Protein AF-A0A957JMT5-F1 (afdb_monomer_lite)

Secondary structure (DSSP, 8-state):
--S-S--PPP---TTT-SHHHHHHTTSS-EEEEEETTTS-HHHHHHHHHHHHHTT--EEEEEEESPPP--SSGGG--

pLDDT: mean 85.36, std 12.96, range [46.91, 96.0]

Sequence (77 aa):
MEQADIVLFDAPPVIAVTDSVVLGSKVDGVLLVVSAGKTRRDHAERAKETLAKAKVRIVGVTLTNAPKETGLGSYYG

Foldseek 3Di:
DPPDPDDDDDDDQLVPDCGCLVVLLVDPADEAEAEPPPHDPVSSVVSVVSNVVSVRHHPYYDYPPDDDPPPDPPPPD

Structur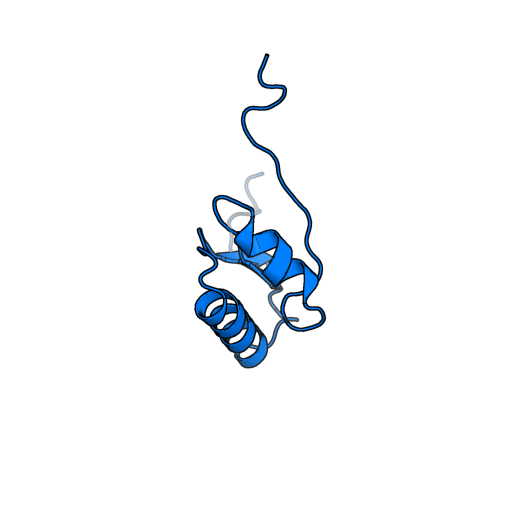e (mmCIF, N/CA/C/O backbone):
data_AF-A0A957JMT5-F1
#
_entry.id   AF-A0A957JMT5-F1
#
loop_
_atom_site.group_PDB
_atom_site.id
_atom_site.type_symbol
_atom_site.label_atom_id
_atom_site.label_alt_id
_atom_site.label_comp_id
_atom_site.label_asym_id
_atom_site.label_entity_id
_atom_site.label_seq_id
_atom_site.pdbx_PDB_ins_code
_atom_site.Cartn_x
_atom_site.Cartn_y
_atom_site.Cartn_z
_atom_site.occupancy
_atom_site.B_iso_or_equiv
_atom_site.auth_seq_id
_atom_site.auth_comp_id
_atom_site.auth_asym_id
_atom_site.auth_atom_id
_atom_site.pdbx_PDB_model_num
ATOM 1 N N . MET A 1 1 ? -21.780 18.522 12.263 1.00 46.91 1 MET A N 1
ATOM 2 C CA . MET A 1 1 ? -21.602 18.580 10.800 1.00 46.91 1 MET A CA 1
ATOM 3 C C . MET A 1 1 ? -20.460 17.643 10.463 1.00 46.91 1 MET A C 1
ATOM 5 O O . MET A 1 1 ? -19.386 17.829 11.026 1.00 46.91 1 MET A O 1
ATOM 9 N N . GLU A 1 2 ? -20.697 16.620 9.647 1.00 72.94 2 GLU A N 1
ATOM 10 C CA . GLU A 1 2 ? -19.611 15.870 9.003 1.00 72.94 2 GLU A CA 1
ATOM 11 C C . GLU A 1 2 ? -19.011 16.768 7.912 1.00 72.94 2 GLU A C 1
ATOM 13 O O . GLU A 1 2 ? -19.750 17.429 7.186 1.00 72.94 2 GLU A O 1
ATOM 18 N N . GLN A 1 3 ? -17.682 16.900 7.876 1.00 86.31 3 GLN A N 1
ATOM 19 C CA . GLN A 1 3 ? -16.989 17.869 7.009 1.00 86.31 3 GLN A CA 1
ATOM 20 C C . GLN A 1 3 ? -16.713 17.329 5.596 1.00 86.31 3 GLN A C 1
ATOM 22 O O . GLN A 1 3 ? -16.392 18.111 4.706 1.00 86.31 3 GLN A O 1
ATOM 27 N N . ALA A 1 4 ? -16.825 16.015 5.388 1.00 90.50 4 ALA A N 1
ATOM 28 C CA . ALA A 1 4 ? -16.641 15.354 4.101 1.00 90.50 4 ALA A CA 1
ATOM 29 C C . ALA A 1 4 ? -17.327 13.980 4.104 1.00 90.50 4 ALA A C 1
ATOM 31 O O . ALA A 1 4 ? -17.325 13.308 5.134 1.00 90.50 4 ALA A O 1
ATOM 32 N N . ASP A 1 5 ? -17.836 13.550 2.947 1.00 92.12 5 ASP A N 1
ATOM 33 C CA . ASP A 1 5 ? -18.394 12.202 2.753 1.00 92.12 5 ASP A CA 1
ATOM 34 C C . ASP A 1 5 ? -17.299 11.142 2.540 1.00 92.12 5 ASP A C 1
ATOM 36 O O . ASP A 1 5 ? -17.465 9.974 2.883 1.00 92.12 5 ASP A O 1
ATOM 40 N N . ILE A 1 6 ? -16.169 11.541 1.944 1.00 91.56 6 ILE A N 1
ATOM 41 C CA . ILE A 1 6 ? -15.025 10.674 1.636 1.00 91.56 6 ILE A CA 1
ATOM 42 C C . ILE A 1 6 ? -13.734 11.446 1.905 1.00 91.56 6 ILE A C 1
ATOM 44 O O . ILE A 1 6 ? -13.573 12.582 1.459 1.00 91.56 6 ILE A O 1
ATOM 48 N N . VAL A 1 7 ? -12.782 10.799 2.580 1.00 92.38 7 VAL A N 1
ATOM 49 C CA . VAL A 1 7 ? -11.434 11.330 2.813 1.00 92.38 7 VAL A CA 1
ATOM 50 C C . VAL A 1 7 ? -10.412 10.391 2.184 1.00 92.38 7 VAL A C 1
ATOM 52 O O . VAL A 1 7 ? -10.362 9.204 2.503 1.00 92.38 7 VAL A O 1
ATOM 55 N N . LEU A 1 8 ? -9.586 10.929 1.285 1.00 92.75 8 LEU A N 1
ATOM 56 C CA . LEU A 1 8 ? -8.477 10.202 0.674 1.00 92.75 8 LEU A CA 1
ATOM 57 C C . LEU A 1 8 ? -7.179 10.565 1.385 1.00 92.75 8 LEU A C 1
ATOM 59 O O . LEU A 1 8 ? -6.811 11.736 1.462 1.00 92.75 8 LEU A O 1
ATOM 63 N N . PHE A 1 9 ? -6.475 9.548 1.866 1.00 91.38 9 PHE A N 1
ATOM 64 C CA . PHE A 1 9 ? -5.145 9.707 2.431 1.00 91.38 9 PHE A CA 1
ATOM 65 C C . PHE A 1 9 ? -4.105 9.218 1.429 1.00 91.38 9 PHE A C 1
ATOM 67 O O . PHE A 1 9 ? -4.212 8.098 0.926 1.00 91.38 9 PHE A O 1
ATOM 74 N N . ASP A 1 10 ? -3.092 10.041 1.169 1.00 89.75 10 ASP A N 1
ATOM 75 C CA . ASP A 1 10 ? -1.908 9.594 0.443 1.00 89.75 10 ASP A CA 1
ATOM 76 C C . ASP A 1 10 ? -0.950 8.893 1.409 1.00 89.75 10 ASP A C 1
ATOM 78 O O . ASP A 1 10 ? -0.726 9.348 2.534 1.00 89.75 10 ASP A O 1
ATOM 82 N N . ALA A 1 11 ? -0.412 7.760 0.972 1.00 86.69 11 ALA A N 1
ATOM 83 C CA . ALA A 1 11 ? 0.453 6.919 1.774 1.00 86.69 11 ALA A CA 1
ATOM 84 C C . ALA A 1 11 ? 1.758 6.653 1.017 1.00 86.69 11 ALA A C 1
ATOM 86 O O . ALA A 1 11 ? 1.739 6.398 -0.189 1.00 86.69 11 ALA A O 1
ATOM 87 N N . PRO A 1 12 ? 2.903 6.626 1.713 1.00 85.62 12 PRO A N 1
ATOM 88 C CA . PRO A 1 12 ? 4.165 6.245 1.093 1.00 85.62 12 PRO A CA 1
ATOM 89 C C . PRO A 1 1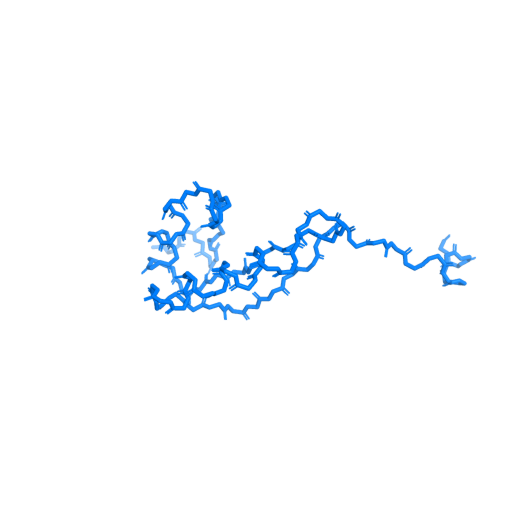2 ? 4.149 4.772 0.611 1.00 85.62 12 PRO A C 1
ATOM 91 O O . PRO A 1 12 ? 3.210 4.019 0.895 1.00 85.62 12 PRO A O 1
ATOM 94 N N . PRO A 1 13 ? 5.164 4.296 -0.135 1.00 86.44 13 PRO A N 1
ATOM 95 C CA . PRO A 1 13 ? 5.165 2.928 -0.654 1.00 86.44 13 PRO A CA 1
ATOM 96 C C . PRO A 1 13 ? 5.158 1.865 0.456 1.00 86.44 13 PRO A C 1
ATOM 98 O O . PRO A 1 13 ? 6.040 1.855 1.313 1.00 86.44 13 PRO A O 1
ATOM 101 N N . VAL A 1 14 ? 4.236 0.897 0.364 1.00 86.38 14 VAL A N 1
ATOM 102 C CA . VAL A 1 14 ? 4.021 -0.184 1.358 1.00 86.38 14 VAL A CA 1
ATOM 103 C C . VAL A 1 14 ? 5.293 -0.976 1.694 1.00 86.38 14 VAL A C 1
ATOM 105 O O . VAL A 1 14 ? 5.448 -1.468 2.806 1.00 86.38 14 VAL A O 1
ATOM 108 N N . ILE A 1 15 ? 6.200 -1.140 0.725 1.00 82.19 15 ILE A N 1
ATOM 109 C CA . ILE A 1 15 ? 7.444 -1.911 0.898 1.00 82.19 15 ILE A CA 1
ATOM 110 C C . ILE A 1 15 ? 8.568 -1.075 1.524 1.00 82.19 15 ILE A C 1
ATOM 112 O O . ILE A 1 15 ? 9.490 -1.642 2.104 1.00 82.19 15 ILE A O 1
ATOM 116 N N . ALA A 1 16 ? 8.523 0.251 1.382 1.00 75.56 16 ALA A N 1
ATOM 117 C CA . ALA A 1 16 ? 9.615 1.131 1.788 1.00 75.56 16 ALA A CA 1
ATOM 118 C C . ALA A 1 16 ? 9.497 1.582 3.247 1.00 75.56 16 ALA A C 1
ATOM 120 O O . ALA A 1 16 ? 10.517 1.795 3.896 1.00 75.56 16 ALA A O 1
ATOM 121 N N . VAL A 1 17 ? 8.271 1.734 3.758 1.00 72.69 17 VAL A N 1
ATOM 122 C CA . VAL A 1 17 ? 8.018 2.296 5.089 1.00 72.69 17 VAL A CA 1
ATOM 123 C C . VAL A 1 17 ? 6.794 1.67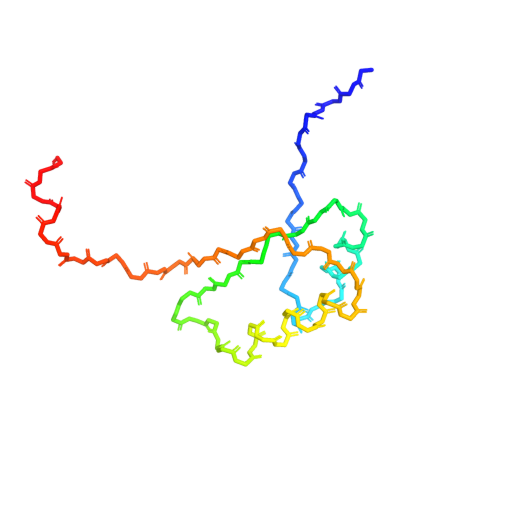3 5.760 1.00 72.69 17 VAL A C 1
ATOM 125 O O . VAL A 1 17 ? 5.890 1.152 5.108 1.00 72.69 17 VAL A O 1
ATOM 128 N N . THR A 1 18 ? 6.75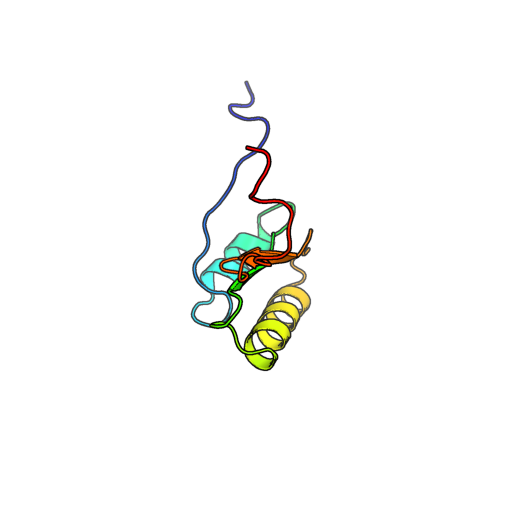8 1.749 7.088 1.00 75.25 18 THR A N 1
ATOM 129 C CA . THR A 1 18 ? 5.683 1.202 7.929 1.00 75.25 18 THR A CA 1
ATOM 130 C C . THR A 1 18 ? 4.416 2.055 7.956 1.00 75.25 18 THR A C 1
ATOM 132 O O . THR A 1 18 ? 3.352 1.550 8.314 1.00 75.25 18 THR A O 1
ATOM 135 N N . ASP A 1 19 ? 4.499 3.328 7.570 1.00 76.56 19 ASP A N 1
ATOM 136 C CA . ASP A 1 19 ? 3.420 4.308 7.759 1.00 76.56 19 ASP A CA 1
ATOM 137 C C . ASP A 1 19 ? 2.138 3.927 7.015 1.00 76.56 19 ASP A C 1
ATOM 139 O O . ASP A 1 19 ? 1.041 4.076 7.548 1.00 76.56 19 ASP A O 1
ATOM 143 N N . SER A 1 20 ? 2.262 3.337 5.826 1.00 78.12 20 SER A N 1
ATOM 144 C CA . SER A 1 20 ? 1.126 2.888 5.010 1.00 78.12 20 SER A CA 1
ATOM 145 C C . SER A 1 20 ? 0.348 1.755 5.676 1.00 78.12 20 SER A C 1
ATOM 147 O O . SER A 1 20 ? -0.862 1.637 5.497 1.00 78.12 20 SER A O 1
ATOM 149 N N . VAL A 1 21 ? 1.029 0.928 6.475 1.00 82.19 21 VAL A N 1
ATOM 150 C CA . VAL A 1 21 ? 0.405 -0.151 7.248 1.00 82.19 21 VAL A CA 1
ATOM 151 C C . VAL A 1 21 ? -0.342 0.423 8.448 1.00 82.19 21 VAL A C 1
ATOM 153 O O . VAL A 1 21 ? -1.489 0.056 8.701 1.00 82.19 21 VAL A O 1
ATOM 156 N N . VAL A 1 22 ? 0.288 1.360 9.161 1.00 86.06 22 VAL A N 1
ATOM 157 C CA . VAL A 1 22 ? -0.324 2.038 10.311 1.00 86.06 22 VAL A CA 1
ATOM 158 C C . VAL A 1 22 ? -1.562 2.817 9.876 1.00 86.06 22 VAL A C 1
ATOM 160 O O . VAL A 1 22 ? -2.616 2.686 10.494 1.00 86.06 22 VAL A O 1
ATOM 163 N N . LEU A 1 23 ? -1.464 3.581 8.790 1.00 85.88 23 LEU A N 1
ATOM 164 C CA . LEU A 1 23 ? -2.582 4.318 8.216 1.00 85.88 23 LEU A CA 1
ATOM 165 C C . LEU A 1 23 ? -3.681 3.373 7.716 1.00 85.88 23 LEU A C 1
ATOM 167 O O . LEU A 1 23 ? -4.846 3.580 8.038 1.00 85.88 23 LEU A O 1
ATOM 171 N N . GLY A 1 24 ? -3.308 2.291 7.024 1.00 85.38 24 GLY A N 1
ATOM 172 C CA . GLY A 1 24 ? -4.237 1.262 6.554 1.00 85.38 24 GLY A CA 1
ATOM 173 C C . GLY A 1 24 ? -5.075 0.631 7.670 1.00 85.38 24 GLY A C 1
ATOM 174 O O . GLY A 1 24 ? -6.220 0.261 7.439 1.00 85.38 24 GLY A O 1
ATOM 175 N N . SER A 1 25 ? -4.535 0.543 8.890 1.00 87.69 25 SER A N 1
ATOM 176 C CA . SER A 1 25 ? -5.267 0.019 10.054 1.00 87.69 25 SER A CA 1
ATOM 177 C C . SER A 1 25 ? -6.303 0.988 10.646 1.00 87.69 25 SER A C 1
ATOM 179 O O . SER A 1 25 ? -7.093 0.587 11.496 1.00 87.69 25 SER A O 1
ATOM 181 N N . LYS A 1 26 ? -6.296 2.257 10.218 1.00 90.94 26 LYS A N 1
ATOM 182 C CA . LYS A 1 26 ? -7.161 3.333 10.731 1.00 90.94 26 LYS A CA 1
ATOM 183 C C . LYS A 1 26 ? -8.216 3.808 9.728 1.00 90.94 26 LYS A C 1
ATOM 185 O O . LYS A 1 26 ? -8.954 4.737 10.040 1.00 90.94 26 LYS A O 1
ATOM 190 N N . VAL A 1 27 ? -8.260 3.215 8.537 1.00 92.06 27 VAL A N 1
ATOM 191 C CA . VAL A 1 27 ? -9.187 3.573 7.454 1.00 92.06 27 VAL A CA 1
ATOM 192 C C . VAL A 1 27 ? -10.078 2.386 7.101 1.00 92.06 27 VAL A C 1
ATOM 194 O O . VAL A 1 27 ? -9.733 1.237 7.374 1.00 92.06 27 VAL A O 1
ATOM 197 N N . ASP A 1 28 ? -11.203 2.650 6.439 1.00 93.38 28 ASP A N 1
ATOM 198 C CA . ASP A 1 28 ? -12.159 1.610 6.027 1.00 9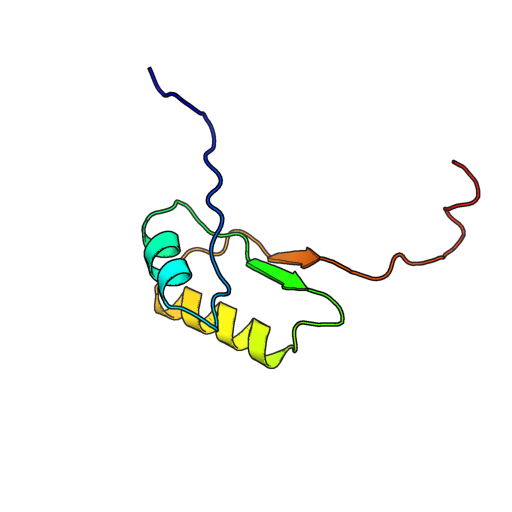3.38 28 ASP A CA 1
ATOM 199 C C . ASP A 1 28 ? -11.591 0.641 4.982 1.00 93.38 28 ASP A C 1
ATOM 201 O O . ASP A 1 28 ? -12.040 -0.504 4.841 1.00 93.38 28 ASP A O 1
ATOM 205 N N . GLY A 1 29 ? -10.580 1.091 4.243 1.00 92.56 29 GLY A N 1
ATOM 206 C CA . GLY A 1 29 ? -9.805 0.250 3.355 1.00 92.56 29 GLY A CA 1
ATOM 207 C C . GLY A 1 29 ? -8.791 1.024 2.523 1.00 92.56 29 GLY A C 1
ATOM 208 O O . GLY A 1 29 ? -8.715 2.249 2.564 1.00 92.56 29 GLY A O 1
ATOM 209 N N . VAL A 1 30 ? -7.995 0.276 1.763 1.00 94.50 30 VAL A N 1
ATOM 210 C CA . VAL A 1 30 ? -6.900 0.808 0.945 1.00 94.50 30 VAL A CA 1
ATOM 211 C C . VAL A 1 30 ? -7.032 0.380 -0.511 1.00 94.50 30 VAL A C 1
ATOM 213 O O . VAL A 1 30 ? -7.354 -0.773 -0.815 1.00 94.50 30 VAL A O 1
ATOM 216 N N . LEU A 1 31 ? -6.742 1.309 -1.419 1.00 95.31 31 LEU A N 1
ATOM 217 C CA . LEU A 1 31 ? -6.567 1.034 -2.839 1.00 95.31 31 LEU A CA 1
ATOM 218 C C . LEU A 1 31 ? -5.077 0.807 -3.109 1.00 95.31 31 LEU A C 1
ATOM 220 O O . LEU A 1 31 ? -4.266 1.714 -2.933 1.00 95.31 31 LEU A O 1
ATOM 224 N N . LEU A 1 32 ? -4.698 -0.399 -3.534 1.00 94.62 32 LEU A N 1
ATOM 225 C CA . LEU A 1 32 ? -3.301 -0.692 -3.847 1.00 94.62 32 LEU A CA 1
ATOM 226 C C . LEU A 1 32 ? -2.959 -0.176 -5.250 1.00 94.62 32 LEU A C 1
ATOM 228 O O . LEU A 1 32 ? -3.505 -0.655 -6.241 1.00 94.62 32 LEU A O 1
ATOM 232 N N . VAL A 1 33 ? -2.031 0.773 -5.345 1.00 95.00 33 VAL A N 1
ATOM 233 C CA . VAL A 1 33 ? -1.575 1.328 -6.627 1.00 95.00 33 VAL A CA 1
ATOM 234 C C . VAL A 1 33 ? -0.282 0.640 -7.065 1.00 95.00 33 VAL A C 1
ATOM 236 O O . VAL A 1 33 ? 0.722 0.660 -6.356 1.00 95.00 33 VAL A O 1
ATOM 239 N N . VAL A 1 34 ? -0.299 0.036 -8.252 1.00 95.00 34 VAL A N 1
ATOM 240 C CA . VAL A 1 34 ? 0.835 -0.675 -8.858 1.00 95.00 34 VAL A CA 1
ATOM 241 C C . VAL A 1 34 ? 1.230 0.044 -10.142 1.00 95.00 34 VAL A C 1
ATOM 243 O O . VAL A 1 34 ? 0.379 0.318 -10.980 1.00 95.00 34 VAL A O 1
ATOM 246 N N . SER A 1 35 ? 2.513 0.352 -10.336 1.00 94.31 35 SER A N 1
ATOM 247 C CA . SER A 1 35 ? 2.973 0.992 -11.573 1.00 94.31 35 SER A CA 1
ATOM 248 C C . SER A 1 35 ? 3.375 -0.057 -12.601 1.00 94.31 35 SER A C 1
ATOM 250 O O . SER A 1 35 ? 4.335 -0.799 -12.389 1.00 94.31 35 SER A O 1
ATOM 252 N N . ALA A 1 36 ? 2.704 -0.074 -13.750 1.00 92.31 36 ALA A N 1
ATOM 253 C CA . ALA A 1 36 ? 3.108 -0.871 -14.899 1.00 92.31 36 ALA A CA 1
ATOM 254 C C . ALA A 1 36 ? 4.533 -0.507 -15.333 1.00 92.31 36 ALA A C 1
ATOM 256 O O . ALA A 1 36 ? 4.972 0.637 -15.191 1.00 92.31 36 ALA A O 1
ATOM 257 N N . GLY A 1 37 ? 5.283 -1.511 -15.788 1.00 90.69 37 GLY A N 1
ATOM 258 C CA . GLY A 1 37 ? 6.674 -1.370 -16.230 1.00 90.69 37 GLY A CA 1
ATOM 259 C C . GLY A 1 37 ? 7.694 -1.025 -15.135 1.00 90.69 37 GLY A C 1
ATOM 260 O O . GLY A 1 37 ? 8.888 -1.168 -15.373 1.00 90.69 37 GLY A O 1
ATOM 261 N N . LYS A 1 38 ? 7.259 -0.610 -13.935 1.00 92.12 38 LYS A N 1
ATOM 262 C CA . LYS A 1 38 ? 8.140 -0.175 -12.837 1.00 92.12 38 LYS A CA 1
ATOM 263 C C . LYS A 1 38 ? 8.043 -1.067 -11.602 1.00 92.12 38 LYS A C 1
ATOM 265 O O . LYS A 1 38 ? 9.059 -1.388 -10.992 1.00 92.12 38 LYS A O 1
ATOM 270 N N . THR A 1 39 ? 6.838 -1.472 -11.211 1.00 92.50 39 THR A N 1
ATOM 271 C CA . THR A 1 39 ? 6.638 -2.349 -10.056 1.00 92.50 39 THR A CA 1
ATOM 272 C C . THR A 1 39 ? 6.815 -3.802 -10.484 1.00 92.50 39 THR A C 1
ATOM 274 O O . THR A 1 39 ? 6.044 -4.321 -11.289 1.00 92.50 39 THR A O 1
ATOM 277 N N . ARG A 1 40 ? 7.829 -4.477 -9.930 1.00 93.94 40 ARG A N 1
ATOM 278 C CA . ARG A 1 40 ? 8.020 -5.919 -10.131 1.00 93.94 40 ARG A CA 1
ATOM 279 C C . ARG A 1 40 ? 6.905 -6.706 -9.431 1.00 93.94 40 ARG A C 1
ATOM 281 O O . ARG A 1 40 ? 6.388 -6.282 -8.395 1.00 93.94 40 ARG A O 1
ATOM 288 N N . ARG A 1 41 ? 6.547 -7.865 -9.989 1.00 93.25 41 ARG A N 1
ATOM 289 C CA . ARG A 1 41 ? 5.456 -8.714 -9.480 1.00 93.25 41 ARG A CA 1
ATOM 290 C C . ARG A 1 41 ? 5.673 -9.144 -8.024 1.00 93.25 41 ARG A C 1
ATOM 292 O O . ARG A 1 41 ? 4.753 -9.028 -7.226 1.00 93.25 41 ARG A O 1
ATOM 299 N N . ASP A 1 42 ? 6.886 -9.552 -7.673 1.00 94.75 42 ASP A N 1
ATOM 300 C CA . ASP A 1 42 ? 7.269 -9.953 -6.312 1.00 94.75 42 ASP A CA 1
ATOM 301 C C . ASP A 1 42 ? 7.121 -8.810 -5.293 1.00 94.75 42 ASP A C 1
ATOM 303 O O . ASP A 1 42 ? 6.694 -9.031 -4.161 1.00 94.75 42 ASP A O 1
ATOM 307 N N . HIS A 1 43 ? 7.394 -7.562 -5.689 1.00 93.81 43 HIS A N 1
ATOM 308 C CA . HIS A 1 43 ? 7.148 -6.399 -4.830 1.00 93.81 43 HIS A CA 1
ATOM 309 C C . HIS A 1 43 ? 5.648 -6.159 -4.602 1.00 93.81 43 HIS A C 1
ATOM 311 O O . HIS A 1 43 ? 5.248 -5.820 -3.488 1.00 93.81 43 HIS A O 1
ATOM 317 N N . ALA A 1 44 ? 4.814 -6.340 -5.630 1.00 93.88 44 ALA A N 1
ATOM 318 C CA . ALA A 1 44 ? 3.363 -6.210 -5.501 1.00 93.88 44 ALA A CA 1
ATOM 319 C C . ALA A 1 44 ? 2.763 -7.327 -4.626 1.00 93.88 44 ALA A C 1
ATOM 321 O O . ALA A 1 44 ? 1.925 -7.054 -3.765 1.00 93.88 44 ALA A O 1
ATOM 322 N N . GLU A 1 45 ? 3.230 -8.567 -4.794 1.00 94.62 45 GLU A N 1
ATOM 323 C CA . GLU A 1 45 ? 2.843 -9.710 -3.958 1.00 94.62 45 GLU A CA 1
ATOM 324 C C . GLU A 1 45 ? 3.226 -9.479 -2.495 1.00 94.62 45 GLU A C 1
ATOM 326 O O . GLU A 1 45 ? 2.380 -9.588 -1.607 1.00 94.62 45 GLU A O 1
ATOM 331 N N . ARG A 1 46 ? 4.459 -9.031 -2.239 1.00 93.75 46 ARG A N 1
ATOM 332 C CA . ARG A 1 46 ? 4.907 -8.706 -0.884 1.00 93.75 46 ARG A CA 1
ATOM 333 C C . ARG A 1 46 ? 4.104 -7.564 -0.260 1.00 93.75 46 ARG A C 1
ATOM 335 O O . ARG A 1 46 ? 3.825 -7.607 0.933 1.00 93.75 46 ARG A O 1
ATOM 342 N N . ALA A 1 47 ? 3.690 -6.564 -1.040 1.00 92.81 47 ALA A N 1
ATOM 343 C CA . ALA A 1 47 ? 2.871 -5.461 -0.535 1.00 92.81 47 ALA A CA 1
ATOM 344 C C . ALA A 1 47 ? 1.489 -5.963 -0.103 1.00 92.81 47 ALA A C 1
ATOM 346 O O . ALA A 1 47 ? 1.024 -5.641 0.991 1.00 92.81 47 ALA A O 1
ATOM 347 N N . LYS A 1 48 ? 0.869 -6.816 -0.929 1.00 94.00 48 LYS A N 1
ATOM 348 C CA . LYS A 1 48 ? -0.386 -7.499 -0.600 1.00 94.00 48 LYS A CA 1
ATOM 349 C C . LYS A 1 48 ? -0.249 -8.324 0.682 1.00 94.00 48 LYS A C 1
ATOM 351 O O . LYS A 1 48 ? -1.108 -8.225 1.552 1.00 94.00 48 LYS A O 1
ATOM 356 N N . GLU A 1 49 ? 0.814 -9.114 0.817 1.00 94.12 49 GLU A N 1
ATOM 357 C CA . GLU A 1 49 ? 1.057 -9.920 2.019 1.00 94.12 49 GLU A CA 1
ATOM 358 C C . GLU A 1 49 ? 1.247 -9.068 3.274 1.00 94.12 49 GLU A C 1
ATOM 360 O O . GLU A 1 49 ? 0.698 -9.397 4.323 1.00 94.12 49 GLU A O 1
ATOM 365 N N . THR A 1 50 ? 2.007 -7.975 3.183 1.00 92.56 50 THR A N 1
ATOM 366 C CA . THR A 1 50 ? 2.222 -7.049 4.302 1.00 92.56 50 THR A CA 1
ATOM 367 C C . THR A 1 50 ? 0.901 -6.456 4.784 1.00 92.56 50 THR A C 1
ATOM 369 O O . THR A 1 50 ? 0.609 -6.500 5.979 1.00 92.56 50 THR A O 1
ATOM 372 N N . LEU A 1 51 ? 0.067 -5.964 3.863 1.00 91.81 51 LEU A N 1
ATOM 373 C CA . LEU A 1 51 ? -1.253 -5.422 4.193 1.00 91.81 51 LEU A CA 1
ATOM 374 C C . LEU A 1 51 ? -2.176 -6.501 4.780 1.00 91.81 51 LEU A C 1
ATOM 376 O O . LEU A 1 51 ? -2.844 -6.257 5.783 1.00 91.81 51 LEU A O 1
ATOM 380 N N . ALA A 1 52 ? -2.158 -7.715 4.221 1.00 91.69 52 ALA A N 1
ATOM 381 C CA . ALA A 1 52 ? -2.945 -8.837 4.725 1.00 91.69 52 ALA A CA 1
ATOM 382 C C . ALA A 1 52 ? -2.533 -9.254 6.149 1.00 91.69 52 ALA A C 1
ATOM 384 O O . ALA A 1 52 ? -3.395 -9.460 7.002 1.00 91.69 52 ALA A O 1
ATOM 385 N N . LYS A 1 53 ? -1.225 -9.326 6.439 1.00 91.56 53 LYS A N 1
ATOM 386 C CA . LYS A 1 53 ? -0.696 -9.625 7.785 1.00 91.56 53 LYS A CA 1
ATOM 387 C C . LYS A 1 53 ? -1.117 -8.575 8.809 1.00 91.56 53 LYS A C 1
ATOM 389 O O . LYS A 1 53 ? -1.415 -8.916 9.949 1.00 91.56 53 LYS A O 1
ATOM 394 N N . ALA A 1 54 ? -1.195 -7.318 8.386 1.00 89.94 54 ALA A N 1
ATOM 395 C CA . ALA A 1 54 ? -1.683 -6.215 9.203 1.00 89.94 54 ALA A CA 1
ATOM 396 C C . ALA A 1 54 ? -3.218 -6.116 9.269 1.00 89.94 54 ALA A C 1
ATOM 398 O O . ALA A 1 54 ? -3.738 -5.173 9.860 1.00 89.94 54 ALA A O 1
ATOM 399 N N . LYS A 1 55 ? -3.946 -7.078 8.682 1.00 91.69 55 LYS A N 1
ATOM 400 C CA . LYS A 1 55 ? -5.415 -7.106 8.611 1.00 91.69 55 LYS A CA 1
ATOM 401 C C . LYS A 1 55 ? -6.016 -5.858 7.950 1.00 91.69 55 LYS A C 1
ATOM 403 O O . LYS A 1 55 ? -7.155 -5.495 8.227 1.00 91.69 55 LYS A O 1
ATOM 408 N N . VAL A 1 56 ? -5.263 -5.220 7.057 1.00 93.44 56 VAL A N 1
ATOM 409 C CA . VAL A 1 56 ? -5.734 -4.071 6.286 1.00 93.44 56 VAL A CA 1
ATOM 410 C C . VAL A 1 56 ? -6.603 -4.567 5.131 1.00 93.44 56 VAL A C 1
ATOM 412 O O . VAL A 1 56 ? -6.196 -5.433 4.351 1.00 93.44 56 VAL A O 1
ATOM 415 N N . ARG A 1 57 ? -7.806 -4.003 4.998 1.00 94.88 57 ARG A N 1
ATOM 416 C CA . ARG A 1 57 ? -8.739 -4.346 3.921 1.00 94.88 57 ARG A CA 1
ATOM 417 C C . ARG A 1 57 ? -8.325 -3.671 2.616 1.00 94.88 57 ARG A C 1
ATOM 419 O O . ARG A 1 57 ? -8.463 -2.461 2.467 1.00 94.88 57 ARG A O 1
ATOM 426 N N . ILE A 1 58 ? -7.885 -4.457 1.639 1.00 95.12 58 ILE A N 1
ATOM 427 C CA . ILE A 1 58 ? -7.666 -3.973 0.271 1.00 95.12 58 ILE A CA 1
ATOM 428 C C . ILE A 1 58 ? -9.023 -3.928 -0.444 1.00 95.12 58 ILE A C 1
ATOM 430 O O . ILE A 1 58 ? -9.645 -4.971 -0.636 1.00 95.12 58 ILE A O 1
ATOM 434 N N . VAL A 1 59 ? -9.489 -2.736 -0.829 1.00 96.00 59 VAL A N 1
ATOM 435 C CA . VAL A 1 59 ? -10.771 -2.568 -1.549 1.00 96.00 59 VAL A CA 1
ATOM 436 C C . VAL A 1 59 ? -10.638 -2.840 -3.045 1.00 96.00 59 VAL A C 1
ATOM 438 O O . VAL A 1 59 ? -11.614 -3.188 -3.701 1.00 96.00 59 VAL A O 1
ATOM 441 N N . GLY A 1 60 ? -9.424 -2.713 -3.581 1.00 95.38 60 GLY A N 1
ATOM 442 C CA . GLY A 1 60 ? -9.118 -2.953 -4.983 1.00 95.38 60 GLY A CA 1
ATOM 443 C C . GLY A 1 60 ? -7.650 -2.694 -5.306 1.00 95.38 60 GLY A C 1
ATOM 444 O O . GLY A 1 60 ? -6.859 -2.308 -4.439 1.00 95.38 60 GLY A O 1
ATOM 445 N N . VAL A 1 61 ? -7.294 -2.896 -6.575 1.00 95.06 61 VAL A N 1
ATOM 446 C CA . VAL A 1 61 ? -5.953 -2.642 -7.111 1.00 95.06 61 VAL A CA 1
ATOM 447 C C . VAL A 1 61 ? -6.081 -1.816 -8.387 1.00 95.06 61 VAL A C 1
ATOM 449 O O . VAL A 1 61 ? -6.890 -2.149 -9.248 1.00 95.06 61 VAL A O 1
ATOM 452 N N . THR A 1 62 ? -5.260 -0.777 -8.520 1.00 94.88 62 THR A N 1
ATOM 453 C CA . THR A 1 62 ? -5.153 0.042 -9.733 1.00 94.88 62 THR A CA 1
ATOM 454 C C . THR A 1 62 ? -3.782 -0.137 -10.365 1.00 94.88 62 THR A C 1
ATOM 456 O O . THR A 1 62 ? -2.763 -0.121 -9.672 1.00 94.88 62 THR A O 1
ATOM 459 N N . LEU A 1 63 ? -3.756 -0.250 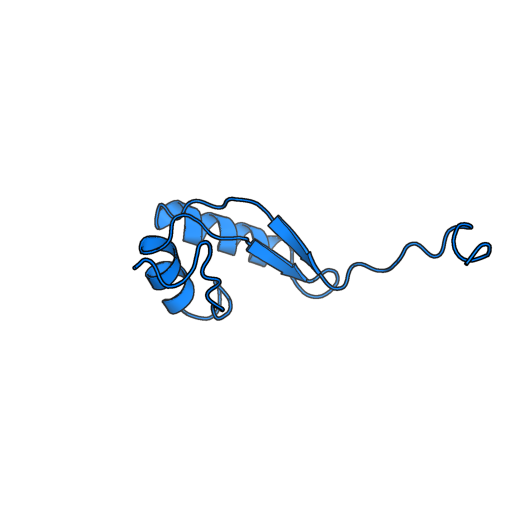-11.693 1.00 94.44 63 LEU A N 1
ATOM 460 C CA . LEU A 1 63 ? -2.532 -0.219 -12.485 1.00 94.44 63 LEU A CA 1
ATOM 461 C C . LEU A 1 63 ? -2.333 1.188 -13.068 1.00 94.44 63 LEU A C 1
ATOM 463 O O . LEU A 1 63 ? -3.147 1.652 -13.860 1.00 94.44 63 LEU A O 1
ATOM 467 N N . THR A 1 64 ? -1.253 1.865 -12.686 1.00 94.00 64 THR A N 1
ATOM 468 C CA . THR A 1 64 ? -0.858 3.172 -13.238 1.00 94.00 64 THR A CA 1
ATOM 469 C C . THR A 1 64 ? 0.263 3.022 -14.267 1.00 94.00 64 THR A C 1
ATOM 471 O O . THR A 1 64 ? 0.959 2.009 -14.273 1.00 94.00 64 THR A O 1
ATOM 474 N N . ASN A 1 65 ? 0.458 4.016 -15.137 1.00 91.38 65 ASN A N 1
ATOM 475 C CA . ASN A 1 65 ? 1.467 4.014 -16.210 1.00 91.38 65 ASN A CA 1
ATOM 476 C C . ASN A 1 65 ? 1.365 2.824 -17.179 1.00 91.38 65 ASN A C 1
ATOM 478 O O . ASN A 1 65 ? 2.353 2.453 -17.814 1.00 91.38 65 ASN A O 1
ATOM 482 N N . ALA A 1 66 ? 0.188 2.201 -17.279 1.00 87.25 66 ALA A N 1
ATOM 483 C CA . ALA A 1 66 ? -0.041 1.157 -18.264 1.00 87.25 66 ALA A CA 1
ATOM 484 C C . ALA A 1 66 ? 0.125 1.756 -19.671 1.00 87.25 66 ALA A C 1
ATOM 486 O O . ALA A 1 66 ? -0.415 2.839 -19.929 1.00 87.25 66 ALA A O 1
ATOM 487 N N . PRO A 1 67 ? 0.881 1.102 -20.573 1.00 81.31 67 PRO A N 1
ATOM 488 C CA . PRO A 1 67 ? 0.967 1.558 -21.948 1.00 81.31 67 PRO A CA 1
ATOM 489 C C . PRO A 1 67 ? -0.445 1.605 -22.529 1.00 81.31 67 PRO A C 1
ATOM 491 O O . PRO A 1 67 ? -1.216 0.656 -22.387 1.00 81.31 67 PRO A O 1
ATOM 494 N N . LYS A 1 68 ? -0.794 2.728 -23.160 1.00 77.25 68 LYS A N 1
ATOM 495 C CA . LYS A 1 68 ? -2.024 2.799 -23.945 1.00 77.25 68 LYS A CA 1
ATOM 496 C C . LYS A 1 68 ? -1.857 1.828 -25.105 1.00 77.25 68 LYS A C 1
ATOM 498 O O . LYS A 1 68 ? -0.877 1.938 -25.841 1.00 77.25 68 LYS A O 1
ATOM 503 N N . GLU A 1 69 ? -2.786 0.896 -25.273 1.00 69.19 69 GLU A N 1
ATOM 504 C CA . GLU A 1 69 ? -2.853 0.139 -26.516 1.00 69.19 69 GLU A CA 1
ATOM 505 C C . GLU A 1 69 ? -3.085 1.141 -27.652 1.00 69.19 69 GLU A C 1
ATOM 507 O O . GLU A 1 69 ? -4.155 1.735 -27.778 1.00 69.19 69 GLU A O 1
ATOM 512 N N . THR A 1 70 ? -2.067 1.380 -28.477 1.00 59.50 70 THR A N 1
ATOM 513 C CA . THR A 1 70 ? -2.219 2.097 -29.746 1.00 59.50 70 THR A CA 1
ATOM 514 C C . THR A 1 70 ? -2.860 1.151 -30.756 1.00 59.50 70 THR A C 1
ATOM 516 O O . THR A 1 70 ? -2.224 0.712 -31.708 1.00 59.50 70 THR A O 1
ATOM 519 N N . GLY A 1 71 ? -4.112 0.773 -30.508 1.00 58.94 71 GLY A N 1
ATOM 520 C CA . GLY A 1 71 ? -4.918 -0.072 -31.381 1.00 58.94 71 GLY A CA 1
ATOM 521 C C . GLY A 1 71 ? -6.150 0.686 -31.852 1.00 58.94 71 GLY A C 1
ATOM 522 O O . GLY A 1 71 ? -7.068 0.866 -31.066 1.00 58.94 71 GLY A O 1
ATOM 523 N N . LEU A 1 72 ? -6.130 1.139 -33.114 1.00 56.09 72 LEU A N 1
ATOM 524 C CA . LEU A 1 72 ? -7.226 1.598 -34.000 1.00 56.09 72 LEU A CA 1
ATOM 525 C C . LEU A 1 72 ? -8.330 2.567 -33.494 1.00 56.09 72 LEU A C 1
ATOM 527 O O . LEU A 1 72 ? -9.065 3.097 -34.319 1.00 56.09 72 LEU A O 1
ATOM 531 N N . GLY A 1 73 ? -8.460 2.844 -32.197 1.00 54.41 73 GLY A N 1
ATOM 532 C CA . GLY A 1 73 ? -9.523 3.668 -31.608 1.00 54.41 73 GLY A CA 1
ATOM 533 C C . GLY A 1 73 ? -9.175 5.149 -31.458 1.00 54.41 73 GLY A C 1
ATOM 534 O O . GLY A 1 73 ? -10.030 5.938 -31.083 1.00 54.41 73 GLY A O 1
ATOM 535 N N . SER A 1 74 ? -7.935 5.546 -31.765 1.00 52.44 74 SER A N 1
ATOM 536 C CA . SER A 1 74 ? -7.476 6.940 -31.645 1.00 52.44 74 SER A CA 1
ATOM 537 C C . SER A 1 74 ? -7.709 7.787 -32.906 1.00 52.44 74 SER A C 1
ATOM 539 O O . SER A 1 74 ? -7.252 8.924 -32.953 1.00 52.44 74 SER A O 1
ATOM 541 N N . TYR A 1 75 ? -8.379 7.239 -33.926 1.00 56.91 75 TYR A N 1
ATOM 542 C CA . TYR A 1 75 ? -8.673 7.933 -35.190 1.00 56.91 75 TYR A CA 1
ATOM 543 C C . TYR A 1 75 ? -10.066 8.578 -35.239 1.00 56.91 75 TYR A C 1
ATOM 545 O O . TYR A 1 75 ? -10.383 9.258 -36.210 1.00 56.91 75 TYR A O 1
ATOM 553 N N . TYR A 1 76 ? -10.874 8.406 -34.192 1.00 48.31 76 TYR A N 1
ATOM 554 C CA . TYR A 1 76 ? -12.147 9.105 -34.021 1.00 48.31 76 TYR A CA 1
ATOM 555 C C . TYR A 1 76 ? -12.179 9.771 -32.644 1.00 48.31 76 TYR A C 1
ATOM 557 O O . TYR A 1 76 ? -12.799 9.270 -31.708 1.00 48.31 76 TYR A O 1
ATOM 565 N N . GLY A 1 77 ? -11.456 10.882 -32.536 1.00 53.47 77 GLY A N 1
ATOM 566 C CA . GLY A 1 77 ? -11.514 11.836 -31.433 1.00 53.47 77 GLY A CA 1
ATOM 567 C C . GLY A 1 77 ? -11.325 13.235 -31.983 1.00 53.47 77 GLY A C 1
ATOM 568 O O . GLY A 1 77 ? -10.317 13.420 -32.699 1.00 53.47 77 GLY A O 1
#

Radius of gyration: 16.03 Å; chains: 1; bounding box: 31×28×46 Å